Protein AF-A0A532AIP8-F1 (afdb_monomer_lite)

Radius of gyration: 20.12 Å; chains: 1; bounding box: 48×26×48 Å

Secondary structure (DSSP, 8-state):
-HHHHT-TTT-HHHHHHHHTTPPPP-TTTSTTTHHHHHHHHHHHHHHHHHHHHHHHHHHTS-SHHHHHHHHTT--HHHHIIIIIHHHHHHHHHHHHHHHHHHHHHHHHH-

Foldseek 3Di:
DVVQLLDQPRHVVQVVCVVVPHHGDNQCPDPVRNVVSVVVVLCVVCVVVLVVLLVVQVVPFDCVVVVVCVVVVHDPVSCCVPPSCVSSVVSNVVSVVVSVVVVVVVVVVD

Structure (mmCIF, N/CA/C/O backbone):
data_AF-A0A532AIP8-F1
#
_entry.id   AF-A0A532AIP8-F1
#
loop_
_atom_site.group_PDB
_atom_site.id
_atom_site.type_symbol
_atom_site.label_atom_id
_atom_site.label_alt_id
_atom_site.label_comp_id
_atom_site.label_asym_id
_atom_site.label_entity_id
_atom_site.label_seq_id
_atom_site.pdbx_PDB_ins_code
_atom_site.Cartn_x
_atom_site.Cartn_y
_atom_site.Cartn_z
_atom_site.occupancy
_atom_site.B_iso_or_equiv
_atom_site.auth_seq_id
_atom_site.auth_comp_id
_atom_site.auth_asym_id
_atom_site.auth_atom_id
_atom_site.pdbx_PDB_model_num
ATOM 1 N N . VAL A 1 1 ? 18.639 -8.639 -9.018 1.00 82.88 1 VAL A N 1
ATOM 2 C CA . VAL A 1 1 ? 17.530 -9.545 -9.417 1.00 82.88 1 VAL A CA 1
ATOM 3 C C . VAL A 1 1 ? 16.523 -8.832 -10.314 1.00 82.88 1 VAL A C 1
ATOM 5 O O . VAL A 1 1 ? 16.374 -9.253 -11.452 1.00 82.88 1 VAL A O 1
ATOM 8 N N . TRP A 1 2 ? 15.912 -7.720 -9.887 1.00 87.12 2 TRP A N 1
ATOM 9 C CA . TRP A 1 2 ? 14.931 -6.975 -10.699 1.00 87.12 2 TRP A CA 1
ATOM 10 C C . TRP A 1 2 ? 15.430 -6.536 -12.082 1.00 87.12 2 TRP A C 1
ATOM 12 O O . TRP A 1 2 ? 14.728 -6.734 -13.065 1.00 87.12 2 TRP A O 1
ATOM 22 N N . THR A 1 3 ? 16.672 -6.059 -12.196 1.00 85.50 3 THR A N 1
ATOM 23 C CA . THR A 1 3 ? 17.293 -5.725 -13.493 1.00 85.50 3 THR A CA 1
ATOM 24 C C . THR A 1 3 ? 17.309 -6.911 -14.465 1.00 85.50 3 THR A C 1
ATOM 26 O O . THR A 1 3 ? 17.081 -6.731 -15.656 1.00 85.50 3 THR A O 1
ATOM 29 N N . MET A 1 4 ? 17.525 -8.136 -13.965 1.00 88.25 4 MET A N 1
ATOM 30 C CA . MET A 1 4 ? 17.473 -9.355 -14.784 1.00 88.25 4 MET A CA 1
ATOM 31 C C . MET A 1 4 ? 16.029 -9.706 -15.162 1.00 88.25 4 MET A C 1
ATOM 33 O O . MET A 1 4 ? 15.766 -10.073 -16.302 1.00 88.25 4 MET A O 1
ATOM 37 N N . MET A 1 5 ? 15.079 -9.546 -14.235 1.00 90.69 5 MET A N 1
ATOM 38 C CA . MET A 1 5 ? 13.654 -9.788 -14.498 1.00 90.69 5 MET A CA 1
ATOM 39 C C . MET A 1 5 ? 13.066 -8.820 -15.536 1.00 90.69 5 MET A C 1
ATOM 41 O O . MET A 1 5 ? 12.186 -9.221 -16.297 1.00 90.69 5 MET A O 1
ATOM 45 N N . PHE A 1 6 ? 13.570 -7.583 -15.587 1.00 90.75 6 PHE A N 1
ATOM 46 C CA . PHE A 1 6 ? 13.189 -6.546 -16.551 1.00 90.75 6 PHE A CA 1
ATOM 47 C C . PHE A 1 6 ? 13.946 -6.603 -17.882 1.00 90.75 6 PHE A C 1
ATOM 49 O O . PHE A 1 6 ? 13.696 -5.763 -18.749 1.00 90.75 6 PHE A O 1
ATOM 56 N N . HIS A 1 7 ? 14.867 -7.553 -18.070 1.00 90.38 7 HIS A N 1
ATOM 57 C CA . HIS A 1 7 ? 15.633 -7.641 -19.309 1.00 90.38 7 HIS A CA 1
ATOM 58 C C . HIS A 1 7 ? 14.687 -7.811 -20.519 1.00 90.38 7 HIS A C 1
ATOM 60 O O . HIS A 1 7 ? 13.865 -8.731 -20.504 1.00 90.38 7 HIS A O 1
ATOM 66 N N . PRO A 1 8 ? 14.813 -7.012 -21.599 1.00 85.56 8 PRO A N 1
ATOM 67 C CA . PRO A 1 8 ? 13.827 -6.992 -22.679 1.00 85.56 8 PRO A CA 1
ATOM 68 C C . PRO A 1 8 ? 13.623 -8.353 -23.354 1.00 85.56 8 PRO A C 1
ATOM 70 O O . PRO A 1 8 ? 12.496 -8.725 -23.661 1.00 85.56 8 PRO A O 1
ATOM 73 N N . GLN A 1 9 ? 14.714 -9.105 -23.536 1.00 82.75 9 GLN A N 1
ATOM 74 C CA . GLN A 1 9 ? 14.729 -10.378 -24.273 1.00 82.75 9 GLN A CA 1
ATOM 75 C C . GLN A 1 9 ? 14.713 -11.642 -23.391 1.00 82.75 9 GLN A C 1
ATOM 77 O O . GLN A 1 9 ? 14.153 -12.654 -23.792 1.00 82.75 9 GLN A O 1
ATOM 82 N N . LEU A 1 10 ? 15.337 -11.604 -22.208 1.00 85.12 10 LEU A N 1
ATOM 83 C CA . LEU A 1 10 ? 15.562 -12.768 -21.335 1.00 85.12 10 LEU A CA 1
ATOM 84 C C . LEU A 1 10 ? 14.825 -12.646 -19.990 1.00 85.12 10 LEU A C 1
ATOM 86 O O . LEU A 1 10 ? 14.938 -13.523 -19.137 1.00 85.12 10 LEU A O 1
ATOM 90 N N . GLY A 1 11 ? 14.111 -11.541 -19.769 1.00 89.81 11 GLY A N 1
ATOM 91 C CA . GLY A 1 11 ? 13.449 -11.245 -18.508 1.00 89.81 11 GLY A CA 1
ATOM 92 C C . GLY A 1 11 ? 12.141 -12.009 -18.347 1.00 89.81 11 GLY A C 1
ATOM 93 O O . GLY A 1 11 ? 11.306 -12.053 -19.254 1.00 89.81 11 GLY A O 1
ATOM 94 N N . VAL A 1 12 ? 11.928 -12.564 -17.152 1.00 92.31 12 VAL A N 1
ATOM 95 C CA . VAL A 1 12 ? 10.719 -13.334 -16.821 1.00 92.31 12 VAL A CA 1
ATOM 96 C C . VAL A 1 12 ? 9.431 -12.523 -17.000 1.00 92.31 12 VAL A C 1
ATOM 98 O O . VAL A 1 12 ? 8.407 -13.084 -17.367 1.00 92.31 12 VAL A O 1
ATOM 101 N N . LEU A 1 13 ? 9.466 -11.200 -16.804 1.00 91.12 13 LEU A N 1
ATOM 102 C CA . LEU A 1 13 ? 8.271 -10.363 -16.938 1.00 91.12 13 LEU A CA 1
ATOM 103 C C . LEU A 1 13 ? 7.795 -10.254 -18.389 1.00 91.12 13 LEU A C 1
ATOM 105 O O . LEU A 1 13 ? 6.605 -10.398 -18.651 1.00 91.12 13 LEU A O 1
ATOM 109 N N . ASN A 1 14 ? 8.714 -10.085 -19.342 1.00 92.88 14 ASN A N 1
ATOM 110 C CA . ASN A 1 14 ? 8.357 -10.098 -20.763 1.00 92.88 14 ASN A CA 1
ATOM 111 C C . ASN A 1 14 ? 7.987 -11.499 -21.253 1.00 92.88 14 ASN A C 1
ATOM 113 O O . ASN A 1 14 ? 7.132 -11.624 -22.127 1.00 92.88 14 ASN A O 1
ATOM 117 N N . TYR A 1 15 ? 8.568 -12.548 -20.662 1.00 91.19 15 TYR A N 1
ATOM 118 C CA . TYR A 1 15 ? 8.111 -13.914 -20.905 1.00 91.19 15 TYR A CA 1
ATOM 119 C C . TYR A 1 15 ? 6.651 -14.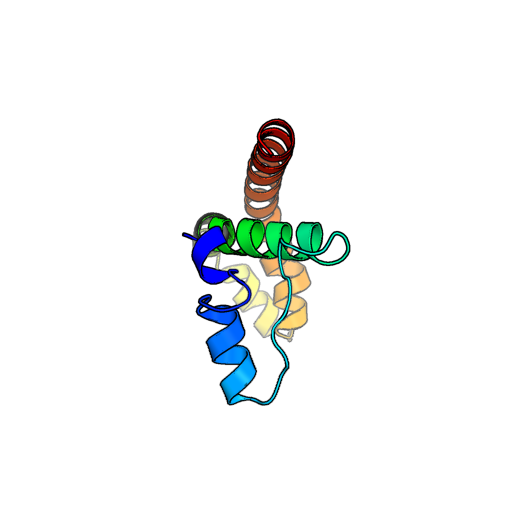109 -20.465 1.00 91.19 15 TYR A C 1
ATOM 121 O O . TYR A 1 15 ? 5.862 -14.662 -21.217 1.00 91.19 15 TYR A O 1
ATOM 129 N N . LEU A 1 16 ? 6.247 -13.605 -19.296 1.00 92.94 16 LEU A N 1
ATOM 130 C CA . LEU A 1 16 ? 4.847 -13.683 -18.856 1.00 92.94 16 LEU A CA 1
ATOM 131 C C . LEU A 1 16 ? 3.902 -12.867 -19.752 1.00 92.94 16 LEU A C 1
ATOM 133 O O . LEU A 1 16 ? 2.803 -13.327 -20.054 1.00 92.94 16 LEU A O 1
ATOM 137 N N . LEU A 1 17 ? 4.328 -11.685 -20.209 1.00 92.50 17 LEU A N 1
ATOM 138 C CA . LEU A 1 17 ? 3.552 -10.873 -21.151 1.00 92.50 17 LEU A CA 1
ATOM 139 C C . LEU A 1 17 ? 3.333 -11.576 -22.498 1.00 92.50 17 LEU A C 1
ATOM 141 O O . LEU A 1 17 ? 2.244 -11.478 -23.067 1.00 92.50 17 LEU A O 1
ATOM 145 N N . SER A 1 18 ? 4.325 -12.321 -22.990 1.00 93.00 18 SER A N 1
ATOM 146 C CA . SER A 1 18 ? 4.195 -13.031 -24.265 1.00 93.00 18 SER A CA 1
ATOM 147 C C . SER A 1 18 ? 3.168 -14.168 -24.205 1.00 93.00 18 SER A C 1
ATOM 149 O O . SER A 1 18 ? 2.490 -14.414 -25.201 1.00 93.00 18 SER A O 1
ATOM 151 N N . LEU A 1 19 ? 2.964 -14.791 -23.034 1.00 93.44 19 LEU A N 1
ATOM 152 C CA . LEU A 1 19 ? 1.928 -15.817 -22.830 1.00 93.44 19 LEU A CA 1
ATOM 153 C C . LEU A 1 19 ? 0.506 -15.282 -23.042 1.00 93.44 19 LEU A C 1
ATOM 155 O O . LEU A 1 19 ? -0.388 -16.043 -23.401 1.00 93.44 19 LEU A O 1
ATOM 159 N N . VAL A 1 20 ? 0.297 -13.981 -22.831 1.00 95.12 20 VAL A N 1
ATOM 160 C CA . VAL A 1 20 ? -0.995 -13.301 -23.020 1.00 95.12 20 VAL A CA 1
ATOM 161 C C . VAL A 1 20 ? -1.025 -12.433 -24.287 1.00 95.12 20 VAL A C 1
ATOM 163 O O . VAL A 1 20 ? -1.940 -11.634 -24.467 1.00 95.12 20 VAL A O 1
ATOM 166 N N . GLY A 1 21 ? -0.041 -12.594 -25.181 1.00 92.75 21 GLY A N 1
ATOM 167 C CA . GLY A 1 21 ? 0.020 -11.912 -26.479 1.00 92.75 21 GLY A CA 1
ATOM 168 C C . GLY A 1 21 ? 0.467 -10.446 -26.431 1.00 92.75 21 GLY A C 1
ATOM 169 O O . GLY A 1 21 ? 0.300 -9.731 -27.418 1.00 92.75 21 GLY A O 1
ATOM 170 N N . ILE A 1 22 ? 1.031 -9.980 -25.313 1.00 92.94 22 ILE A N 1
ATOM 171 C CA . ILE A 1 22 ? 1.534 -8.609 -25.163 1.00 92.94 22 ILE A CA 1
ATOM 172 C C . ILE A 1 22 ? 2.999 -8.553 -25.620 1.00 92.94 22 ILE A C 1
ATOM 174 O O . ILE A 1 22 ? 3.808 -9.416 -25.273 1.00 92.94 22 ILE A O 1
ATOM 178 N N . SER A 1 23 ? 3.353 -7.530 -26.404 1.00 90.19 23 SER A N 1
ATOM 179 C CA . SER A 1 23 ? 4.728 -7.322 -26.867 1.00 90.19 23 SER A CA 1
ATOM 180 C C . SER A 1 23 ? 5.682 -7.007 -25.712 1.00 90.19 23 SER A C 1
ATOM 182 O O . SER A 1 23 ? 5.294 -6.433 -24.690 1.00 90.19 23 SER A O 1
ATOM 184 N N . ALA A 1 24 ? 6.956 -7.365 -25.891 1.00 89.75 24 ALA A N 1
ATOM 185 C CA . ALA A 1 24 ? 7.998 -7.101 -24.908 1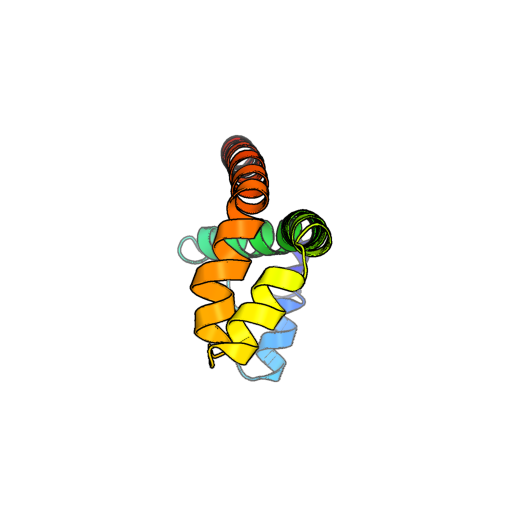.00 89.75 24 ALA A CA 1
ATOM 186 C C . ALA A 1 24 ? 8.068 -5.606 -24.558 1.00 89.75 24 ALA A C 1
ATOM 188 O O . ALA A 1 24 ? 8.075 -4.750 -25.443 1.00 89.75 24 ALA A O 1
ATOM 189 N N . GLN A 1 25 ? 8.127 -5.310 -23.261 1.00 91.31 25 GLN A N 1
ATOM 190 C CA . GLN A 1 25 ? 8.222 -3.953 -22.739 1.00 91.31 25 GLN A CA 1
ATOM 191 C C . GLN A 1 25 ? 9.663 -3.627 -22.340 1.00 91.31 25 GLN A C 1
ATOM 193 O O . GLN A 1 25 ? 10.413 -4.478 -21.854 1.00 91.31 25 GLN A O 1
ATOM 198 N N . GLU A 1 26 ? 10.041 -2.365 -22.509 1.00 91.81 26 GLU A N 1
ATOM 199 C CA . GLU A 1 26 ? 11.369 -1.833 -22.189 1.00 91.81 26 GLU A CA 1
ATOM 200 C C . GLU A 1 26 ? 11.396 -1.199 -20.790 1.00 91.81 26 GLU A C 1
ATOM 202 O O . GLU A 1 26 ? 11.876 -0.084 -20.614 1.00 91.81 26 GLU A O 1
ATOM 207 N N . TRP A 1 27 ? 10.870 -1.912 -19.789 1.00 91.56 27 TRP A N 1
ATOM 208 C CA . TRP A 1 27 ? 10.589 -1.442 -18.421 1.00 91.56 27 TRP A CA 1
ATOM 209 C C . TRP A 1 27 ? 11.546 -0.364 -17.900 1.00 91.56 27 TRP A C 1
ATOM 211 O O . TRP A 1 27 ? 11.134 0.774 -17.698 1.00 91.56 27 TRP A O 1
ATOM 221 N N . ILE A 1 28 ? 12.830 -0.699 -17.757 1.00 91.06 28 ILE A N 1
ATOM 222 C CA . ILE A 1 28 ? 13.886 0.214 -17.285 1.00 91.06 28 ILE A CA 1
ATOM 223 C C . ILE A 1 28 ? 14.805 0.717 -18.408 1.00 91.06 28 ILE A C 1
ATOM 225 O O . ILE A 1 28 ? 15.732 1.473 -18.147 1.00 91.06 28 ILE A O 1
ATOM 229 N N . PHE A 1 29 ? 14.567 0.282 -19.646 1.00 90.56 29 PHE A N 1
ATOM 230 C CA . PHE A 1 29 ? 15.397 0.590 -20.817 1.00 90.56 29 PHE A CA 1
ATOM 231 C C . PHE A 1 29 ? 14.829 1.743 -21.655 1.00 90.56 29 PHE A C 1
ATOM 233 O O . PHE A 1 29 ? 15.501 2.241 -22.554 1.00 90.56 29 PHE A O 1
ATOM 240 N N . ASN A 1 30 ? 13.618 2.203 -21.337 1.00 92.44 30 ASN A N 1
ATOM 241 C CA . ASN A 1 30 ? 12.966 3.335 -21.975 1.00 92.44 30 ASN A CA 1
ATOM 242 C C . ASN A 1 30 ? 12.721 4.467 -20.967 1.00 92.44 30 ASN A C 1
ATOM 244 O O . ASN A 1 30 ? 12.196 4.253 -19.873 1.00 92.44 30 ASN A O 1
ATOM 248 N N . ALA A 1 31 ? 13.052 5.699 -21.360 1.00 91.94 31 ALA A N 1
ATOM 249 C CA . ALA A 1 31 ? 12.928 6.885 -20.510 1.00 91.94 31 ALA A CA 1
ATOM 250 C C . ALA A 1 31 ? 11.491 7.150 -20.019 1.00 91.94 31 ALA A C 1
ATOM 252 O O . ALA A 1 31 ? 11.303 7.747 -18.963 1.00 91.94 31 ALA A O 1
ATOM 253 N N . LYS A 1 32 ? 10.466 6.699 -20.756 1.00 93.06 32 LYS A N 1
ATOM 254 C CA . LYS A 1 32 ? 9.059 6.873 -20.360 1.00 93.06 32 LYS A CA 1
ATOM 255 C C . LYS A 1 32 ? 8.608 5.868 -19.300 1.00 93.06 32 LYS A C 1
ATOM 257 O O . LYS A 1 32 ? 7.709 6.176 -18.524 1.00 93.06 32 LYS A O 1
ATOM 262 N N . THR A 1 33 ? 9.196 4.673 -19.273 1.00 92.56 33 THR A N 1
ATOM 263 C CA . THR A 1 33 ? 8.752 3.566 -18.407 1.00 92.56 33 THR A CA 1
ATOM 264 C C . THR A 1 33 ? 9.673 3.325 -17.220 1.00 92.56 33 THR A C 1
ATOM 266 O O . THR A 1 33 ? 9.249 2.671 -16.266 1.00 92.56 33 THR A O 1
ATOM 269 N N . VAL A 1 34 ? 10.895 3.871 -17.239 1.00 91.75 34 VAL A N 1
ATOM 270 C CA . VAL A 1 34 ? 11.906 3.624 -16.203 1.00 91.75 34 VAL A CA 1
ATOM 271 C C . VAL A 1 34 ? 11.429 4.045 -14.815 1.00 91.75 34 VAL A C 1
ATOM 273 O O . VAL A 1 34 ? 11.421 3.217 -13.908 1.00 91.75 34 VAL A O 1
ATOM 276 N N . ILE A 1 35 ? 10.936 5.277 -14.653 1.00 91.56 35 ILE A N 1
ATOM 277 C CA . ILE A 1 35 ? 10.479 5.771 -13.346 1.00 91.56 35 ILE A CA 1
ATOM 278 C C . ILE A 1 35 ? 9.270 4.969 -12.831 1.00 91.56 35 ILE A C 1
ATOM 280 O O . ILE A 1 35 ? 9.360 4.449 -11.719 1.00 91.56 35 ILE A O 1
ATOM 284 N N . PRO A 1 36 ? 8.180 4.763 -13.604 1.00 92.19 36 PRO A N 1
ATOM 285 C CA . PRO A 1 36 ? 7.073 3.914 -13.158 1.00 92.19 36 PRO A CA 1
ATOM 286 C C . PRO A 1 36 ? 7.494 2.486 -12.780 1.00 92.19 36 PRO A C 1
ATOM 288 O O . PRO A 1 36 ? 7.009 1.950 -11.785 1.00 92.19 36 PRO A O 1
ATOM 291 N N . SER A 1 37 ? 8.413 1.876 -13.538 1.00 92.44 37 SER A N 1
ATOM 292 C CA . SER A 1 37 ? 8.876 0.504 -13.282 1.00 92.44 37 SER A CA 1
ATOM 293 C C . SER A 1 37 ? 9.676 0.405 -11.983 1.00 92.44 37 SER A C 1
ATOM 295 O O . SER A 1 37 ? 9.481 -0.532 -11.208 1.00 92.44 37 SER A O 1
ATOM 297 N N . LEU A 1 38 ? 10.548 1.383 -11.717 1.00 90.81 38 LEU A N 1
ATOM 298 C CA . LEU A 1 38 ? 11.314 1.445 -10.472 1.00 90.81 38 LEU A CA 1
ATOM 299 C C . LEU A 1 38 ? 10.406 1.704 -9.266 1.00 90.81 38 LEU A C 1
ATOM 301 O O . LEU A 1 38 ? 10.527 1.003 -8.264 1.00 90.81 38 LEU A O 1
ATOM 305 N N . VAL A 1 39 ? 9.446 2.629 -9.380 1.00 90.81 39 VAL A N 1
ATOM 306 C CA . VAL A 1 39 ? 8.460 2.905 -8.319 1.00 90.81 39 VAL A CA 1
ATOM 307 C C . VAL A 1 39 ? 7.629 1.662 -7.994 1.00 90.81 39 VAL A C 1
ATOM 309 O O . VAL A 1 39 ? 7.384 1.383 -6.822 1.00 90.81 39 VAL A O 1
ATOM 312 N N . ALA A 1 40 ? 7.223 0.883 -9.001 1.00 92.06 40 ALA A N 1
ATOM 313 C CA . ALA A 1 40 ? 6.469 -0.351 -8.787 1.00 92.06 40 ALA A CA 1
ATOM 314 C C . ALA A 1 40 ? 7.276 -1.397 -8.000 1.00 92.06 40 ALA A C 1
ATOM 316 O O . ALA A 1 40 ? 6.754 -1.998 -7.060 1.00 92.06 40 ALA A O 1
ATOM 317 N N . VAL A 1 41 ? 8.554 -1.587 -8.344 1.00 91.69 41 VAL A N 1
ATOM 318 C CA . VAL A 1 41 ? 9.450 -2.505 -7.621 1.00 91.69 41 VAL A CA 1
ATOM 319 C C . VAL A 1 41 ? 9.691 -2.043 -6.194 1.00 91.69 41 VAL A C 1
ATOM 321 O O . VAL A 1 41 ? 9.610 -2.849 -5.271 1.00 91.69 41 VAL A O 1
ATOM 324 N N . GLU A 1 42 ? 9.966 -0.756 -6.015 1.00 90.50 42 GLU A N 1
ATOM 325 C CA . GLU A 1 42 ? 10.216 -0.154 -4.710 1.00 90.50 42 GLU A CA 1
ATOM 326 C C . GLU A 1 42 ? 8.977 -0.307 -3.813 1.00 90.50 42 GLU A C 1
ATOM 328 O O . GLU A 1 42 ? 9.063 -0.854 -2.712 1.00 90.50 42 GLU A O 1
ATOM 333 N N . THR A 1 43 ? 7.794 0.015 -4.340 1.00 91.75 43 THR A N 1
ATOM 334 C CA . THR A 1 43 ? 6.519 -0.176 -3.638 1.00 91.75 43 THR A CA 1
ATOM 335 C C . THR A 1 43 ? 6.313 -1.642 -3.263 1.00 91.75 43 THR A C 1
ATOM 337 O O . THR A 1 43 ? 6.007 -1.946 -2.109 1.00 91.75 43 THR A O 1
ATOM 340 N N . TRP A 1 44 ? 6.514 -2.570 -4.203 1.00 93.12 44 TRP A N 1
ATOM 341 C CA . TRP A 1 44 ? 6.344 -4.003 -3.962 1.00 93.12 44 TRP A CA 1
ATOM 342 C C . TRP A 1 44 ? 7.292 -4.529 -2.880 1.00 93.12 44 TRP A C 1
ATOM 344 O O . TRP A 1 44 ? 6.861 -5.234 -1.970 1.00 93.12 44 TRP A O 1
ATOM 354 N N . GLN A 1 45 ? 8.571 -4.160 -2.948 1.00 91.31 45 GLN A N 1
ATOM 355 C CA . GLN A 1 45 ? 9.602 -4.622 -2.024 1.00 91.31 45 GLN A CA 1
ATOM 356 C C . GLN A 1 45 ? 9.302 -4.232 -0.571 1.00 91.31 45 GLN A C 1
ATOM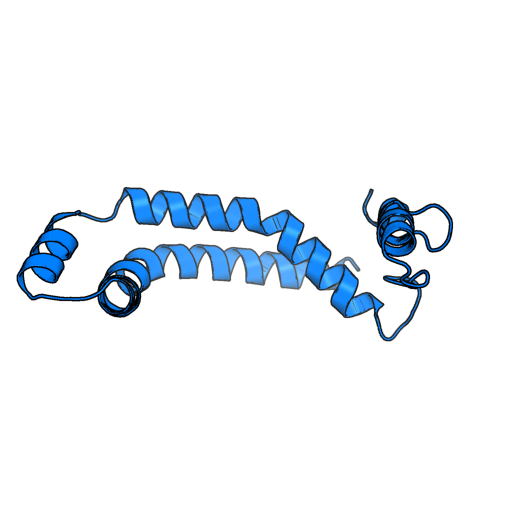 358 O O . GLN A 1 45 ? 9.587 -5.005 0.343 1.00 91.31 45 GLN A O 1
ATOM 363 N N . TRP A 1 46 ? 8.704 -3.060 -0.354 1.00 91.62 46 TRP A N 1
ATOM 364 C CA . TRP A 1 46 ? 8.452 -2.528 0.986 1.00 91.62 46 TRP A CA 1
ATOM 365 C C . TRP A 1 46 ? 7.015 -2.687 1.481 1.00 91.62 46 TRP A C 1
ATOM 367 O O . TRP A 1 46 ? 6.757 -2.516 2.675 1.00 91.62 46 TRP A O 1
ATOM 377 N N . THR A 1 47 ? 6.084 -3.075 0.607 1.00 93.81 47 THR A N 1
ATOM 378 C CA . THR A 1 47 ? 4.695 -3.376 0.986 1.00 93.81 47 THR A CA 1
ATOM 379 C C . THR A 1 47 ? 4.602 -4.374 2.152 1.00 93.81 47 THR A C 1
ATOM 381 O O . THR A 1 47 ? 3.836 -4.099 3.076 1.00 93.81 47 THR A O 1
ATOM 384 N N . PRO A 1 48 ? 5.387 -5.475 2.213 1.00 95.38 48 PRO A N 1
ATOM 385 C CA . PRO A 1 48 ? 5.324 -6.410 3.338 1.00 95.38 48 PRO A CA 1
ATOM 386 C C . PRO A 1 48 ? 5.628 -5.766 4.697 1.00 95.38 48 PRO A C 1
ATOM 388 O O . PRO A 1 48 ? 4.951 -6.066 5.676 1.00 95.38 48 PRO A O 1
ATOM 391 N N . LEU A 1 49 ? 6.595 -4.845 4.766 1.00 93.38 49 LEU A N 1
ATOM 392 C CA . LEU A 1 49 ? 6.924 -4.137 6.006 1.00 93.38 49 LEU A CA 1
ATOM 393 C C . LEU A 1 49 ? 5.761 -3.249 6.464 1.00 93.38 49 LEU A C 1
ATOM 395 O O . LEU A 1 49 ? 5.371 -3.293 7.629 1.00 93.38 49 LEU A O 1
ATOM 399 N N . VAL A 1 50 ? 5.185 -2.470 5.544 1.00 94.62 50 VAL A N 1
ATOM 400 C CA . VAL A 1 50 ? 4.027 -1.611 5.841 1.00 94.62 50 VAL A CA 1
ATOM 401 C C . VAL A 1 50 ? 2.839 -2.458 6.301 1.00 94.62 50 VAL A C 1
ATOM 403 O O . VAL A 1 50 ? 2.194 -2.117 7.290 1.00 94.62 50 VAL A O 1
ATOM 406 N N . MET A 1 51 ? 2.597 -3.597 5.646 1.00 95.44 51 MET A N 1
ATOM 407 C CA . MET A 1 51 ? 1.559 -4.549 6.046 1.00 95.44 51 MET A CA 1
ATOM 408 C C . MET A 1 51 ? 1.769 -5.053 7.473 1.00 95.44 51 MET A C 1
ATOM 410 O O . MET A 1 51 ? 0.816 -5.066 8.244 1.00 95.44 51 MET A O 1
ATOM 414 N N . LEU A 1 52 ? 2.994 -5.414 7.863 1.00 95.50 52 LEU A N 1
ATOM 415 C CA . LEU A 1 52 ? 3.284 -5.860 9.231 1.00 95.50 52 LEU A CA 1
ATOM 416 C C . LEU A 1 52 ? 3.024 -4.764 10.273 1.00 95.50 52 LEU A C 1
ATOM 418 O O . LEU A 1 52 ? 2.440 -5.047 11.318 1.00 95.50 52 LEU A O 1
ATOM 422 N N . ILE A 1 53 ? 3.400 -3.515 9.982 1.00 93.56 53 ILE A N 1
ATOM 423 C CA . ILE A 1 53 ? 3.141 -2.371 10.872 1.00 93.56 53 ILE A CA 1
ATOM 424 C C . ILE A 1 53 ? 1.632 -2.167 11.056 1.00 93.56 53 ILE A C 1
ATOM 426 O O . ILE A 1 53 ? 1.148 -2.046 12.182 1.00 93.56 53 ILE A O 1
ATOM 430 N N . VAL A 1 54 ? 0.878 -2.163 9.955 1.00 93.75 54 VAL A N 1
ATOM 431 C CA . VAL A 1 54 ? -0.577 -1.971 9.982 1.00 93.75 54 VAL A CA 1
ATOM 432 C C . VAL A 1 54 ? -1.284 -3.144 10.660 1.00 93.75 54 VAL A C 1
ATOM 434 O O . VAL A 1 54 ? -2.202 -2.918 11.441 1.00 93.75 54 VAL A O 1
ATOM 437 N N . LEU A 1 55 ? -0.845 -4.384 10.425 1.00 95.19 55 LEU A N 1
ATOM 438 C CA . LEU A 1 55 ? -1.383 -5.574 11.092 1.00 95.19 55 LEU A CA 1
ATOM 439 C C . LEU A 1 55 ? -1.140 -5.538 12.603 1.00 95.19 55 LEU A C 1
ATOM 441 O O . LEU A 1 55 ? -2.049 -5.862 13.362 1.00 95.19 55 LEU A O 1
ATOM 445 N N . GLY A 1 56 ? 0.042 -5.098 13.044 1.00 93.31 56 GLY A N 1
ATOM 446 C CA . GLY A 1 56 ? 0.312 -4.859 14.463 1.00 93.31 56 GLY A CA 1
ATOM 447 C C . GLY A 1 56 ? -0.638 -3.816 15.058 1.00 93.31 56 GLY A C 1
ATOM 448 O O . GLY A 1 56 ? -1.179 -4.019 16.144 1.00 93.31 56 GLY A O 1
ATOM 449 N N . GLY A 1 57 ? -0.915 -2.747 14.306 1.00 92.12 57 GLY A N 1
ATOM 450 C CA . GLY A 1 57 ? -1.904 -1.740 14.680 1.00 92.12 57 GLY A CA 1
ATOM 451 C C . GLY A 1 57 ? -3.316 -2.304 14.796 1.00 92.12 57 GLY A C 1
ATOM 452 O O . GLY A 1 57 ? -3.955 -2.141 15.831 1.00 92.12 57 GLY A O 1
ATOM 453 N N . LEU A 1 58 ? -3.777 -3.037 13.782 1.00 93.81 58 LEU A N 1
ATOM 454 C CA . LEU A 1 58 ? -5.089 -3.691 13.772 1.00 93.81 58 LEU A CA 1
ATOM 455 C C . LEU A 1 58 ? -5.250 -4.695 14.917 1.00 93.81 58 LEU A C 1
ATOM 457 O O . LEU A 1 58 ? -6.320 -4.768 15.510 1.00 93.81 58 LEU A O 1
ATOM 461 N N . ALA A 1 59 ? -4.200 -5.442 15.263 1.00 93.56 59 ALA A N 1
ATOM 462 C CA . ALA A 1 59 ? -4.237 -6.386 16.377 1.00 93.56 59 ALA A CA 1
ATOM 463 C C . ALA A 1 59 ? -4.412 -5.702 17.748 1.00 93.56 59 ALA A C 1
ATOM 465 O O . ALA A 1 59 ? -4.890 -6.337 18.684 1.00 93.56 59 ALA A O 1
ATOM 466 N N . SER A 1 60 ? -4.044 -4.422 17.868 1.00 90.94 60 SER A N 1
ATOM 467 C CA . SER A 1 60 ? -4.195 -3.632 19.100 1.00 90.94 60 SER A CA 1
ATOM 468 C C . SER A 1 60 ? -5.564 -2.955 19.248 1.00 90.94 60 SER A C 1
ATOM 470 O O . SER A 1 60 ? -5.876 -2.413 20.308 1.00 90.94 60 SER A O 1
ATOM 472 N N . VAL A 1 61 ? -6.381 -2.970 18.191 1.00 92.75 61 VAL A N 1
ATOM 473 C CA . VAL A 1 61 ? -7.677 -2.289 18.153 1.00 92.75 61 VAL A CA 1
ATOM 474 C C . VAL A 1 61 ? -8.711 -3.058 18.995 1.00 92.75 61 VAL A C 1
ATOM 476 O O . VAL A 1 61 ? -8.937 -4.244 18.739 1.00 92.75 61 VAL A O 1
ATOM 479 N N . PRO A 1 62 ? -9.372 -2.419 19.984 1.00 93.69 62 PRO A N 1
ATOM 480 C CA . PRO A 1 62 ? -10.444 -3.057 20.747 1.00 93.69 62 PRO A CA 1
ATOM 481 C C . PRO A 1 62 ? -11.655 -3.369 19.856 1.00 93.69 62 PRO A C 1
ATOM 483 O O . PRO A 1 62 ? -11.969 -2.619 18.933 1.00 93.69 62 PRO A O 1
ATOM 486 N N . ARG A 1 63 ? -12.352 -4.474 20.153 1.00 93.00 63 ARG A N 1
ATOM 487 C CA . ARG A 1 63 ? -13.523 -4.945 19.384 1.00 93.00 63 ARG A CA 1
ATOM 488 C C . ARG A 1 63 ? -14.837 -4.267 19.765 1.00 93.00 63 ARG A C 1
ATOM 490 O O . ARG A 1 63 ? -15.705 -4.133 18.912 1.00 93.00 63 ARG A O 1
ATOM 497 N N . GLU A 1 64 ? -14.955 -3.793 21.002 1.00 95.44 64 GLU A N 1
ATOM 498 C CA . GLU A 1 64 ? -16.176 -3.179 21.547 1.00 95.44 64 GLU A CA 1
ATOM 499 C C . GLU A 1 64 ? -16.761 -2.051 20.660 1.00 95.44 64 GLU A C 1
ATOM 501 O O . GLU A 1 64 ? -17.971 -2.059 20.415 1.00 95.44 64 GLU A O 1
ATOM 506 N N . PRO A 1 65 ? -15.958 -1.128 20.081 1.00 94.06 65 PRO A N 1
ATOM 507 C CA . PRO A 1 65 ? -16.487 -0.113 19.170 1.00 94.06 65 PRO A CA 1
ATOM 508 C C . PRO A 1 65 ? -17.135 -0.698 17.905 1.00 94.06 65 PRO A C 1
ATOM 510 O O . PRO A 1 65 ? -18.100 -0.133 17.399 1.00 94.06 65 PRO A O 1
ATOM 513 N N . PHE A 1 66 ? -16.630 -1.827 17.396 1.00 94.94 66 PHE A N 1
ATOM 514 C CA . PHE A 1 66 ? -17.167 -2.484 16.198 1.00 94.94 66 PHE A CA 1
ATOM 515 C C . PHE A 1 66 ? -18.488 -3.191 16.487 1.00 94.94 66 PHE A C 1
ATOM 517 O O . PHE A 1 66 ? -19.421 -3.065 15.701 1.00 94.94 66 PHE A O 1
ATOM 524 N N . GLU A 1 67 ? -18.584 -3.869 17.631 1.00 94.38 67 GLU A N 1
ATOM 525 C CA . GLU A 1 67 ? -19.827 -4.503 18.090 1.00 94.38 67 GLU A CA 1
ATOM 526 C C . GLU A 1 67 ? -20.924 -3.451 18.305 1.00 94.38 67 GLU A C 1
ATOM 528 O O . GLU A 1 67 ? -22.063 -3.635 17.880 1.00 94.38 67 GLU A O 1
ATOM 533 N N . SER A 1 68 ? -20.559 -2.300 18.876 1.00 95.25 68 SER A N 1
ATOM 534 C CA . SER A 1 68 ? -21.478 -1.170 19.062 1.00 95.25 68 SER A CA 1
ATOM 535 C C . SER A 1 68 ? -21.936 -0.590 17.720 1.00 95.25 68 SER A C 1
ATOM 537 O O . SER A 1 68 ? -23.125 -0.375 17.503 1.00 95.25 68 SER A O 1
ATOM 539 N N . ALA A 1 69 ? -21.004 -0.410 16.777 1.00 94.75 69 ALA A N 1
ATOM 540 C CA . ALA A 1 69 ? -21.318 0.071 15.437 1.00 94.75 69 ALA A CA 1
ATOM 541 C C . ALA A 1 69 ? -22.237 -0.896 14.664 1.00 94.75 69 ALA A C 1
ATOM 543 O O . ALA A 1 69 ? -23.079 -0.445 13.891 1.00 94.75 69 ALA A O 1
ATOM 544 N N . GLU A 1 70 ? -22.104 -2.209 14.862 1.00 94.56 70 GLU A N 1
ATOM 545 C CA . GLU A 1 70 ? -22.988 -3.209 14.253 1.00 94.56 70 GLU A CA 1
ATOM 546 C C . GLU A 1 70 ? -24.414 -3.138 14.820 1.00 94.56 70 GLU A C 1
ATOM 548 O O . GLU A 1 70 ? -25.375 -3.179 14.050 1.00 94.56 70 GLU A O 1
ATOM 553 N N . ILE A 1 71 ? -24.559 -2.940 16.137 1.00 96.00 71 ILE A N 1
ATOM 554 C CA . ILE A 1 71 ? -25.862 -2.717 16.791 1.00 96.00 71 ILE A CA 1
ATOM 555 C C . ILE A 1 71 ? -26.533 -1.443 16.254 1.00 96.00 71 ILE A C 1
ATOM 557 O O . ILE A 1 71 ? -27.734 -1.446 15.984 1.00 96.00 71 ILE A O 1
ATOM 561 N N . ASP A 1 72 ? -25.751 -0.388 16.023 1.00 96.25 72 ASP A N 1
ATOM 562 C CA . ASP A 1 72 ? -26.214 0.877 15.439 1.00 96.25 72 ASP A CA 1
ATOM 563 C C . ASP A 1 72 ? -26.494 0.789 13.920 1.00 96.25 72 ASP A C 1
ATOM 565 O O . ASP A 1 72 ? -26.912 1.768 13.295 1.00 96.25 72 ASP A O 1
ATOM 569 N N . GLY A 1 73 ? -26.286 -0.379 13.300 1.00 96.06 73 GLY A N 1
ATOM 570 C CA . GLY A 1 73 ? -26.560 -0.622 11.883 1.00 96.06 73 GLY A CA 1
ATOM 571 C C . GLY A 1 73 ? -25.494 -0.082 10.923 1.00 96.06 73 GLY A C 1
ATOM 572 O O . GLY A 1 73 ? -25.776 0.113 9.737 1.00 96.06 73 GLY A O 1
ATOM 573 N N . ALA A 1 74 ? -24.271 0.171 11.399 1.00 96.50 74 ALA A N 1
ATOM 574 C CA . ALA A 1 74 ? -23.174 0.637 10.561 1.00 96.50 74 ALA A CA 1
ATOM 575 C C . ALA A 1 74 ? -22.682 -0.467 9.613 1.00 96.50 74 ALA A C 1
ATOM 577 O O . ALA A 1 74 ? -22.287 -1.557 10.031 1.00 96.50 74 ALA A O 1
ATOM 578 N N . ASN A 1 75 ? -22.628 -0.157 8.317 1.00 95.88 75 ASN A N 1
ATOM 579 C CA . ASN A 1 75 ? -22.101 -1.068 7.303 1.00 95.88 75 ASN A CA 1
ATOM 580 C C . ASN A 1 75 ? -20.559 -1.128 7.307 1.00 95.88 75 ASN A C 1
ATOM 582 O O . ASN A 1 75 ? -19.879 -0.270 7.871 1.00 95.88 75 ASN A O 1
ATOM 586 N N . ALA A 1 76 ? -19.988 -2.116 6.611 1.00 95.25 76 ALA A N 1
ATOM 587 C CA . ALA A 1 76 ? -18.540 -2.353 6.582 1.00 95.25 76 ALA A CA 1
ATOM 588 C C . ALA A 1 76 ? -17.710 -1.143 6.106 1.00 95.25 76 ALA A C 1
ATOM 590 O O . ALA A 1 76 ? -16.612 -0.907 6.608 1.0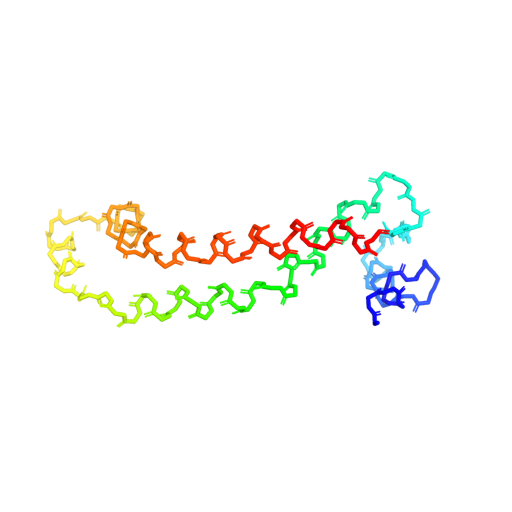0 95.25 76 ALA A O 1
ATOM 591 N N . TRP A 1 77 ? -18.225 -0.345 5.164 1.00 97.31 77 TRP A N 1
ATOM 592 C CA . TRP A 1 77 ? -17.528 0.857 4.700 1.00 97.31 77 TRP A CA 1
ATOM 593 C C . TRP A 1 77 ? -17.508 1.955 5.768 1.00 97.31 77 TRP A C 1
ATOM 595 O O . TRP A 1 77 ? -16.483 2.610 5.961 1.00 97.31 77 TRP A O 1
ATOM 605 N N . GLN A 1 78 ? -18.611 2.130 6.500 1.00 97.19 78 GLN A N 1
ATOM 606 C CA . GLN A 1 78 ? -18.675 3.044 7.641 1.00 97.19 78 GLN A CA 1
ATOM 607 C C . GLN A 1 78 ? -17.721 2.592 8.750 1.00 97.19 78 GLN A C 1
ATOM 609 O O . GLN A 1 78 ? -16.933 3.402 9.234 1.00 97.19 78 GLN A O 1
ATOM 614 N N . GLN A 1 79 ? -17.716 1.301 9.089 1.00 96.19 79 GLN A N 1
ATOM 615 C CA . GLN A 1 79 ? -16.783 0.754 10.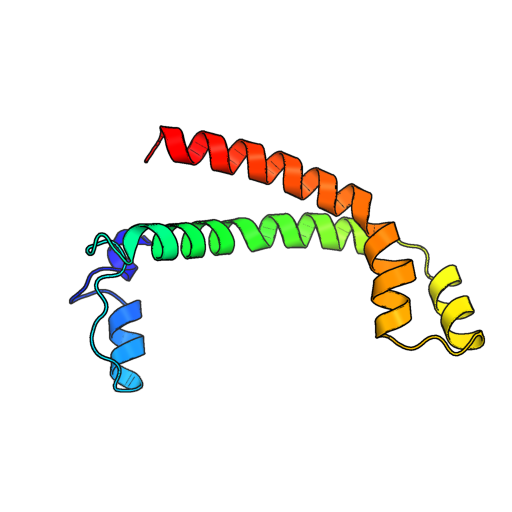073 1.00 96.19 79 GLN A CA 1
ATOM 616 C C . GLN A 1 79 ? -15.324 0.974 9.648 1.00 96.19 79 GLN A C 1
ATOM 618 O O . GLN A 1 79 ? -14.519 1.469 10.434 1.00 96.19 79 GLN A O 1
ATOM 623 N N . PHE A 1 80 ? -14.987 0.732 8.380 1.00 95.75 80 PHE A N 1
ATOM 624 C CA . PHE A 1 80 ? -13.646 1.007 7.868 1.00 95.75 80 PHE A CA 1
ATOM 625 C C . PHE A 1 80 ? -13.276 2.495 7.965 1.00 95.75 80 PHE A C 1
ATOM 627 O O . PHE A 1 80 ? -12.216 2.844 8.483 1.00 95.75 80 PHE A O 1
ATOM 634 N N . ARG A 1 81 ? -14.140 3.392 7.476 1.00 96.94 81 ARG A N 1
ATOM 635 C CA . ARG A 1 81 ? -13.840 4.826 7.364 1.00 96.94 81 ARG A CA 1
ATOM 636 C C . ARG A 1 81 ? -13.831 5.555 8.708 1.00 96.94 81 ARG A C 1
ATOM 638 O O . ARG A 1 81 ? -13.068 6.518 8.845 1.00 96.94 81 ARG A O 1
ATOM 645 N N . TYR A 1 82 ? -14.690 5.157 9.646 1.00 96.38 82 TYR A N 1
ATOM 646 C CA . TYR A 1 82 ? -14.907 5.860 10.915 1.00 96.38 82 TYR A CA 1
ATOM 647 C C . TYR A 1 82 ? -14.295 5.156 12.129 1.00 96.38 82 TYR A C 1
ATOM 649 O O . TYR A 1 82 ? -13.994 5.840 13.102 1.00 96.38 82 TYR A O 1
ATOM 657 N N . LEU A 1 83 ? -14.062 3.840 12.074 1.00 95.62 83 LEU A N 1
ATOM 658 C CA . LEU A 1 83 ? -13.413 3.097 13.156 1.00 95.62 83 LEU A CA 1
ATOM 659 C C . LEU A 1 83 ? -12.020 2.635 12.736 1.00 95.62 83 LEU A C 1
ATOM 661 O O . LEU A 1 83 ? -11.026 3.146 13.245 1.00 95.62 83 LEU A O 1
ATOM 665 N N . THR A 1 84 ? -11.923 1.723 11.767 1.00 95.50 84 THR A N 1
ATOM 666 C CA . THR A 1 84 ? -10.648 1.085 11.411 1.00 95.50 84 THR A CA 1
ATOM 667 C C . THR A 1 84 ? -9.585 2.107 11.018 1.00 95.50 84 THR A C 1
ATOM 669 O O . THR A 1 84 ? -8.528 2.145 11.640 1.00 95.50 84 THR A O 1
ATOM 672 N N . LEU A 1 85 ? -9.858 2.955 10.020 1.00 95.44 85 LEU A N 1
ATOM 673 C CA . LEU A 1 85 ? -8.889 3.903 9.470 1.00 95.44 85 LEU A CA 1
ATOM 674 C C . LEU A 1 85 ? -8.410 4.931 10.517 1.00 95.44 85 LEU A C 1
ATOM 676 O O . LEU A 1 85 ? -7.196 5.098 10.635 1.00 95.44 85 LEU A O 1
ATOM 680 N N . PRO A 1 86 ? -9.284 5.588 11.309 1.00 95.94 86 PRO A N 1
ATOM 681 C CA . PRO A 1 86 ? -8.840 6.480 12.381 1.00 95.94 86 PRO A CA 1
ATOM 682 C C . PRO A 1 86 ? -8.033 5.773 13.474 1.00 95.94 86 PRO A C 1
ATOM 684 O O . PRO A 1 86 ? -7.038 6.322 13.940 1.00 95.94 86 PRO A O 1
ATOM 687 N N . MET A 1 87 ? -8.416 4.553 13.862 1.00 95.44 87 MET A N 1
ATOM 688 C CA . MET A 1 87 ? -7.738 3.819 14.936 1.00 95.44 87 MET A CA 1
ATOM 689 C C . MET A 1 87 ? -6.350 3.316 14.523 1.00 95.44 87 MET A C 1
ATOM 691 O O . MET A 1 87 ? -5.439 3.293 15.347 1.00 95.44 87 MET A O 1
ATOM 695 N N . ILE A 1 88 ? -6.152 2.967 13.247 1.00 96.44 88 ILE A N 1
ATOM 696 C CA . ILE A 1 88 ? -4.833 2.577 12.722 1.00 96.44 88 ILE A CA 1
ATOM 697 C C . ILE A 1 88 ? -4.004 3.760 12.206 1.00 96.44 88 ILE A C 1
ATOM 699 O O . ILE A 1 88 ? -2.838 3.573 11.853 1.00 96.44 88 ILE A O 1
ATOM 703 N N . ALA A 1 89 ? -4.567 4.972 12.155 1.00 96.25 89 ALA A N 1
ATOM 704 C CA . ALA A 1 89 ? -3.888 6.157 11.630 1.00 96.25 89 ALA A CA 1
ATOM 705 C C . ALA A 1 89 ? -2.500 6.407 12.258 1.00 96.25 89 ALA A C 1
ATOM 707 O O . ALA A 1 89 ? -1.576 6.697 11.498 1.00 96.25 89 ALA A O 1
ATOM 708 N N . PRO A 1 90 ? -2.276 6.231 13.580 1.00 94.56 90 PRO A N 1
ATOM 709 C CA . PRO A 1 90 ? -0.941 6.385 14.164 1.00 94.56 90 PRO A CA 1
ATOM 710 C C . PRO A 1 90 ? 0.095 5.419 13.568 1.00 94.56 90 PRO A C 1
ATOM 712 O O . PRO A 1 90 ? 1.227 5.811 13.295 1.00 94.56 90 PRO A O 1
ATOM 715 N N . PHE A 1 91 ? -0.300 4.173 13.294 1.00 94.75 91 PHE A N 1
ATOM 716 C CA . PHE A 1 91 ? 0.567 3.156 12.692 1.00 94.75 91 PHE A CA 1
ATOM 717 C C . PHE A 1 91 ? 0.852 3.459 11.217 1.00 94.75 91 PHE A C 1
ATOM 719 O O . PHE A 1 91 ? 1.992 3.329 10.767 1.00 94.75 91 PHE A O 1
ATOM 726 N N . LEU A 1 92 ? -0.158 3.932 10.478 1.00 95.38 92 LEU A N 1
ATOM 727 C CA . LEU A 1 92 ? 0.012 4.408 9.102 1.00 95.38 92 LEU A CA 1
ATOM 728 C C . LEU A 1 92 ? 0.970 5.601 9.031 1.00 95.38 92 LEU A C 1
ATOM 730 O O . LEU A 1 92 ? 1.811 5.647 8.138 1.00 95.38 92 LEU A O 1
ATOM 734 N N . MET A 1 93 ? 0.885 6.535 9.981 1.00 95.88 93 MET A N 1
ATOM 735 C CA . MET A 1 93 ? 1.788 7.686 10.053 1.00 95.88 93 MET A CA 1
ATOM 736 C C . MET A 1 93 ? 3.237 7.262 10.299 1.00 95.88 93 MET A C 1
ATOM 738 O O . MET A 1 93 ? 4.138 7.765 9.632 1.00 95.88 93 MET A O 1
ATOM 742 N N . ILE A 1 94 ? 3.472 6.302 11.200 1.00 94.06 94 ILE A N 1
ATOM 743 C CA . ILE A 1 94 ? 4.812 5.743 11.436 1.00 94.06 94 ILE A CA 1
ATOM 744 C C . ILE A 1 94 ? 5.359 5.111 10.152 1.00 94.06 94 ILE A C 1
ATOM 746 O O . ILE A 1 94 ? 6.476 5.427 9.738 1.00 94.06 94 ILE A O 1
ATOM 750 N N . ALA A 1 95 ? 4.565 4.259 9.496 1.00 94.44 95 ALA A N 1
ATOM 751 C CA . ALA A 1 95 ? 4.960 3.637 8.237 1.00 94.44 95 ALA A CA 1
ATOM 752 C C . ALA A 1 95 ? 5.268 4.693 7.164 1.00 94.44 95 ALA A C 1
ATOM 754 O O . ALA A 1 95 ? 6.302 4.612 6.507 1.00 94.44 95 ALA A O 1
ATOM 755 N N . LEU A 1 96 ? 4.424 5.717 7.024 1.00 94.94 96 LEU A N 1
ATOM 756 C CA . LEU A 1 96 ? 4.611 6.792 6.053 1.00 94.94 96 LEU A CA 1
ATOM 757 C C . LEU A 1 96 ? 5.913 7.565 6.288 1.00 94.94 96 LEU A C 1
ATOM 759 O O . LEU A 1 96 ? 6.636 7.834 5.331 1.00 94.94 96 LEU A O 1
ATOM 763 N N . ILE A 1 97 ? 6.236 7.898 7.540 1.00 95.31 97 ILE A N 1
ATOM 764 C CA . ILE A 1 97 ? 7.465 8.626 7.883 1.00 95.31 97 ILE A CA 1
ATOM 765 C C . ILE A 1 97 ? 8.697 7.794 7.520 1.00 95.31 97 ILE A C 1
ATOM 767 O O . ILE A 1 97 ? 9.574 8.288 6.813 1.00 95.31 97 ILE A O 1
ATOM 771 N N . ILE A 1 98 ? 8.742 6.527 7.950 1.00 93.19 98 ILE A N 1
ATOM 772 C CA . ILE A 1 98 ? 9.855 5.613 7.645 1.00 93.19 98 ILE A CA 1
ATOM 773 C C . ILE A 1 98 ? 10.038 5.504 6.128 1.00 93.19 98 ILE A C 1
ATOM 775 O O . ILE A 1 98 ? 11.130 5.718 5.606 1.00 93.19 98 ILE A O 1
ATOM 779 N N . ARG A 1 99 ? 8.941 5.264 5.405 1.00 92.81 99 ARG A N 1
ATOM 780 C CA . ARG A 1 99 ? 8.955 5.102 3.948 1.00 92.81 99 ARG A CA 1
ATOM 781 C C . ARG A 1 99 ? 9.360 6.371 3.214 1.00 92.81 99 ARG A C 1
ATOM 783 O O . ARG A 1 99 ? 10.070 6.284 2.222 1.00 92.81 99 ARG A O 1
ATOM 790 N N . THR A 1 100 ? 8.967 7.539 3.711 1.00 92.56 100 THR A N 1
ATOM 791 C CA . THR A 1 100 ? 9.390 8.821 3.133 1.00 92.56 100 THR A CA 1
ATOM 792 C C . THR A 1 100 ? 10.898 9.018 3.292 1.00 92.56 100 THR A C 1
ATOM 794 O O . THR A 1 100 ? 11.563 9.408 2.336 1.00 92.56 100 THR A O 1
ATOM 797 N N . ILE A 1 101 ? 11.460 8.697 4.463 1.00 92.38 101 ILE A N 1
ATOM 798 C CA . ILE A 1 101 ? 12.909 8.773 4.705 1.00 92.38 101 ILE A CA 1
ATOM 799 C C . ILE A 1 101 ? 13.667 7.823 3.766 1.00 92.38 101 ILE A C 1
ATOM 801 O O . ILE A 1 101 ? 14.656 8.228 3.153 1.00 92.38 101 ILE A O 1
ATOM 805 N N . ASP A 1 102 ? 13.202 6.582 3.624 1.00 89.44 102 ASP A N 1
ATOM 806 C CA . ASP A 1 102 ? 13.848 5.576 2.772 1.00 89.44 102 ASP A CA 1
ATOM 807 C C . ASP A 1 102 ? 13.735 5.904 1.278 1.00 89.44 102 ASP A C 1
ATOM 809 O O . ASP A 1 102 ? 14.701 5.732 0.529 1.00 89.44 102 ASP A O 1
ATOM 813 N N . ALA A 1 103 ? 12.587 6.427 0.842 1.00 87.50 103 ALA A N 1
ATOM 814 C CA . ALA A 1 103 ? 12.389 6.871 -0.533 1.00 87.50 103 ALA A CA 1
ATOM 815 C C . ALA A 1 103 ? 13.349 8.016 -0.883 1.00 87.50 103 ALA A C 1
ATOM 817 O O . ALA A 1 103 ? 14.028 7.951 -1.905 1.00 87.50 103 ALA A O 1
ATOM 818 N N . LEU A 1 104 ? 13.473 9.024 -0.009 1.00 88.25 104 LEU A N 1
ATOM 819 C CA . LEU A 1 104 ? 14.394 10.146 -0.217 1.00 88.25 104 LEU A CA 1
ATOM 820 C C . LEU A 1 104 ? 15.859 9.695 -0.289 1.00 88.25 104 LEU A C 1
ATOM 822 O O . LEU A 1 104 ? 16.592 10.168 -1.150 1.00 88.25 104 LEU A O 1
ATOM 826 N N . LYS A 1 105 ? 16.279 8.750 0.563 1.00 83.25 105 LYS A N 1
ATOM 827 C CA . LYS A 1 105 ? 17.632 8.166 0.498 1.00 83.25 105 LYS A CA 1
ATOM 828 C C . LYS A 1 105 ? 17.873 7.387 -0.792 1.00 83.25 105 LYS A C 1
ATOM 830 O O . LYS A 1 105 ? 18.976 7.410 -1.320 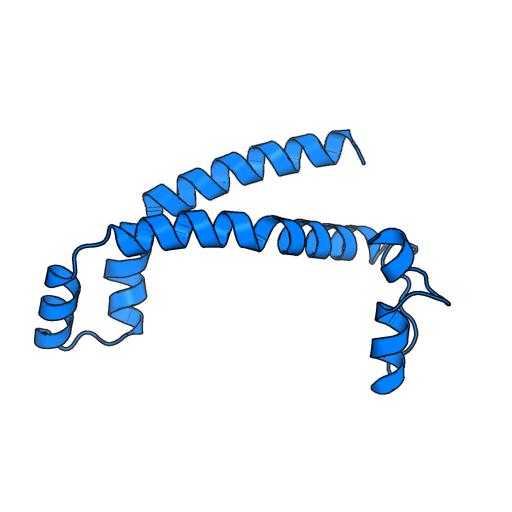1.00 83.25 105 LYS A O 1
ATOM 835 N N . SER A 1 106 ? 16.856 6.690 -1.291 1.00 77.75 106 SER A N 1
ATOM 836 C CA . SER A 1 106 ? 16.979 5.877 -2.503 1.00 77.75 106 SER A CA 1
ATOM 837 C C . SER A 1 106 ? 17.187 6.733 -3.756 1.00 77.75 106 SER A C 1
ATOM 839 O O . SER A 1 106 ? 17.928 6.320 -4.639 1.00 77.75 106 SER A O 1
ATOM 841 N N . PHE A 1 107 ? 16.602 7.936 -3.817 1.00 71.00 107 PHE A N 1
ATOM 842 C CA . PHE A 1 107 ? 16.833 8.889 -4.912 1.00 71.00 107 PHE A CA 1
ATOM 843 C C . PHE A 1 107 ? 18.276 9.398 -5.003 1.00 71.00 107 PHE A C 1
ATOM 845 O O . PHE A 1 107 ? 18.695 9.781 -6.085 1.00 71.00 107 PHE A O 1
ATOM 852 N N . ASP A 1 108 ? 19.021 9.418 -3.897 1.00 67.31 108 ASP A N 1
ATOM 853 C CA . ASP A 1 108 ? 20.433 9.833 -3.886 1.00 67.31 108 ASP A CA 1
ATOM 854 C C . ASP A 1 108 ? 21.373 8.708 -4.372 1.00 67.31 108 ASP A C 1
ATOM 856 O O . ASP A 1 108 ? 22.511 8.949 -4.762 1.00 67.31 108 ASP A O 1
ATOM 860 N N . ILE A 1 109 ? 20.900 7.456 -4.341 1.00 60.59 109 ILE A N 1
ATOM 861 C CA . ILE A 1 109 ? 21.678 6.258 -4.698 1.00 60.59 109 ILE A CA 1
ATOM 862 C C . ILE A 1 109 ? 21.521 5.881 -6.183 1.00 60.59 109 ILE A C 1
ATOM 864 O O . ILE A 1 109 ? 22.419 5.244 -6.740 1.00 60.59 109 ILE A O 1
ATOM 868 N N . ILE A 1 110 ? 20.379 6.210 -6.797 1.00 57.84 110 ILE A N 1
ATOM 869 C CA . ILE A 1 110 ? 20.010 5.864 -8.186 1.00 57.84 110 ILE A CA 1
ATOM 870 C C . ILE A 1 110 ? 20.467 6.965 -9.142 1.00 57.84 110 ILE A C 1
ATOM 872 O O . ILE A 1 110 ? 21.049 6.605 -10.191 1.00 57.84 110 ILE A O 1
#

pLDDT: mean 91.58, std 6.34, range [57.84, 97.31]

Sequence (110 aa):
VWTMMFHPQLGVLNYLLSLVGISAQEWIFNAKTVIPSLVAVETWQWTPLVMLIVLGGLASVPREPFESAEIDGANAWQQFRYLTLPMIAPFLMIALIIRTIDALKSFDII